Protein AF-A0A354NZ43-F1 (afdb_monomer)

Sequence (163 aa):
MEDTDQVFWQEVMRQNTVIPPLRRLSLEQYVRVLMYGEAVQMGAAIGAIGRPYIEYFSDPFIIGLEDEIPNLMYFILQQMSWGGMPQRYYVFNTGGVGADSNEEASGPKYKKISKELTLMLQEALIRDAVKFEYDSTLRSEVAVAIVNESGKEVVDLRSEWLR

Secondary structure (DSSP, 8-state):
-TT---EEEEEEE--SSS--SEEEE-HHHHHHHHHHT-S----TTSS-TTS----TT--TT--S-TTHHHHHHHHHHHHHHHTT--EEEEEEE-SEE--S-TTTS-STT-EEPPHHHHHHHHHHHHTT-EEEEEETTTTEEEEEEEE-TTS-EEEE-HHHH--

Foldseek 3Di:
DVPAQAAEAEAEAADLEQDFQKFWDDLVVQLVCQQQRRHADCDPP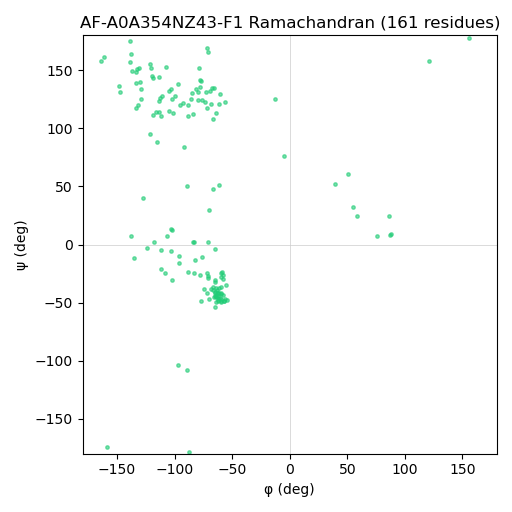DPPHQDRDRDGNPPVPDDDDSVPVSVVVSVVVVVCVVVVHHYIYMYGHQAWYDQPDSRPSDDPRTDGDDPVNNVVVVVLVVVVQFDWDQDPVSRTIDGQAGADPVRHGPGGRCVPTRD

Structure (mmCIF, N/CA/C/O backbone):
data_AF-A0A354NZ43-F1
#
_entry.id   AF-A0A354NZ43-F1
#
loop_
_atom_site.group_PDB
_atom_site.id
_atom_site.type_symbol
_atom_site.label_atom_id
_atom_site.label_alt_id
_atom_site.label_comp_id
_atom_site.label_asym_id
_atom_site.label_entity_id
_atom_site.label_seq_id
_atom_site.pdbx_PDB_ins_code
_atom_site.Cartn_x
_atom_site.Cartn_y
_atom_site.Cartn_z
_atom_site.occupancy
_atom_site.B_iso_or_equiv
_atom_site.auth_seq_id
_atom_site.auth_comp_id
_atom_site.auth_asym_id
_atom_site.auth_atom_id
_atom_site.pdbx_PDB_model_num
ATOM 1 N N . MET A 1 1 ? -0.063 8.040 25.822 1.00 59.66 1 MET A N 1
ATOM 2 C CA . MET A 1 1 ? -0.853 7.133 24.963 1.00 59.66 1 MET A CA 1
ATOM 3 C C . MET A 1 1 ? -2.353 7.286 25.182 1.00 59.66 1 MET A C 1
ATOM 5 O O . MET A 1 1 ? -3.076 6.861 24.300 1.00 59.66 1 MET A O 1
ATOM 9 N N . GLU A 1 2 ? -2.828 7.896 26.279 1.00 68.00 2 GLU A N 1
ATOM 10 C CA . GLU A 1 2 ? -4.272 8.112 26.512 1.00 68.00 2 GLU A CA 1
ATOM 11 C C . GLU A 1 2 ? -4.964 8.961 25.425 1.00 68.00 2 GLU A C 1
ATOM 13 O O . GLU A 1 2 ? -6.147 8.759 25.187 1.00 68.00 2 GLU A O 1
ATOM 18 N N . ASP A 1 3 ? -4.225 9.816 24.704 1.00 84.38 3 ASP A N 1
ATOM 19 C CA . ASP A 1 3 ? -4.762 10.665 23.622 1.00 84.38 3 ASP A CA 1
ATOM 20 C C . ASP A 1 3 ? -4.465 10.145 22.198 1.00 84.38 3 ASP A C 1
ATOM 22 O O . ASP A 1 3 ? -4.555 10.894 21.226 1.00 84.38 3 ASP A O 1
ATOM 26 N N . THR A 1 4 ? -4.001 8.900 22.044 1.00 87.88 4 THR A N 1
ATOM 27 C CA . THR A 1 4 ? -3.644 8.337 20.728 1.00 87.88 4 THR A CA 1
ATOM 28 C C . THR A 1 4 ? -4.619 7.236 20.340 1.00 87.88 4 THR A C 1
ATOM 30 O O . THR A 1 4 ? -4.579 6.153 20.914 1.00 87.88 4 THR A O 1
ATOM 33 N N . ASP A 1 5 ? -5.448 7.496 19.328 1.00 88.88 5 ASP A N 1
ATOM 34 C CA . ASP A 1 5 ? -6.465 6.539 18.875 1.00 88.88 5 ASP A CA 1
ATOM 35 C C . ASP A 1 5 ? -5.863 5.328 18.143 1.00 88.88 5 ASP A C 1
ATOM 37 O O . ASP A 1 5 ? -6.312 4.196 18.313 1.00 88.88 5 ASP A O 1
ATOM 41 N N . GLN A 1 6 ? -4.864 5.563 17.287 1.00 91.06 6 GLN A N 1
ATOM 42 C CA . GLN A 1 6 ? -4.189 4.530 16.496 1.00 91.06 6 GLN A CA 1
ATOM 43 C C . GLN A 1 6 ? -2.861 5.040 15.928 1.00 91.06 6 GLN A C 1
ATOM 45 O O . GLN A 1 6 ? -2.676 6.241 15.724 1.00 91.06 6 GLN A O 1
ATOM 50 N N . VAL A 1 7 ? -1.957 4.117 15.598 1.00 93.69 7 VAL A N 1
ATOM 51 C CA . VAL A 1 7 ? -0.689 4.414 14.920 1.00 93.69 7 VAL A CA 1
ATOM 52 C C . VAL A 1 7 ? -0.712 3.863 13.495 1.00 93.69 7 VAL A C 1
ATOM 54 O O . VAL A 1 7 ? -0.980 2.682 13.266 1.00 93.69 7 VAL A O 1
ATOM 57 N N . PHE A 1 8 ? -0.393 4.723 12.528 1.00 94.38 8 PHE A N 1
ATOM 58 C CA . PHE A 1 8 ? -0.173 4.337 11.137 1.00 94.38 8 PHE A CA 1
ATOM 59 C C . PHE A 1 8 ? 1.322 4.262 10.859 1.00 94.38 8 PHE A C 1
ATOM 61 O O . PHE A 1 8 ? 2.005 5.284 10.824 1.00 94.38 8 PHE A O 1
ATOM 68 N N . TRP A 1 9 ? 1.805 3.058 10.600 1.00 94.56 9 TRP A N 1
ATOM 69 C CA . TRP A 1 9 ? 3.158 2.811 10.133 1.00 94.56 9 TRP A CA 1
ATOM 70 C C . TRP A 1 9 ? 3.163 2.873 8.604 1.00 94.56 9 TRP A C 1
ATOM 72 O O . TRP A 1 9 ? 2.536 2.039 7.952 1.00 94.56 9 TRP A O 1
ATOM 82 N N . GLN A 1 10 ? 3.794 3.902 8.035 1.00 92.19 10 GLN A N 1
ATOM 83 C CA . GLN A 1 10 ? 3.787 4.175 6.594 1.00 92.19 10 GLN A CA 1
ATOM 84 C C . GLN A 1 10 ? 5.214 4.196 6.052 1.00 92.19 10 GLN A C 1
ATOM 86 O O . GLN A 1 10 ? 5.877 5.232 6.085 1.00 92.19 10 GLN A O 1
ATOM 91 N N . GLU A 1 11 ? 5.668 3.068 5.516 1.00 88.06 11 GLU A N 1
ATOM 92 C CA . GLU A 1 11 ? 6.959 3.022 4.836 1.00 88.06 11 GLU A CA 1
ATOM 93 C C . GLU A 1 11 ? 6.864 3.610 3.442 1.00 88.06 11 GLU A C 1
ATOM 95 O O . GLU A 1 11 ? 5.899 3.382 2.708 1.00 88.06 11 GLU A O 1
ATOM 100 N N . VAL A 1 12 ? 7.913 4.328 3.058 1.00 87.38 12 VAL A N 1
ATOM 101 C CA . VAL A 1 12 ? 8.049 4.898 1.725 1.00 87.38 12 VAL A CA 1
ATOM 102 C C . VAL A 1 12 ? 9.204 4.208 1.028 1.00 87.38 12 VAL A C 1
ATOM 104 O O . VAL A 1 12 ? 10.361 4.354 1.407 1.00 87.38 12 VAL A O 1
ATOM 107 N N . MET A 1 13 ? 8.881 3.474 -0.027 1.00 84.44 13 MET A N 1
ATOM 108 C CA . MET A 1 13 ? 9.849 2.748 -0.832 1.00 84.44 13 MET A CA 1
ATOM 109 C C . MET A 1 13 ? 9.780 3.223 -2.276 1.00 84.44 13 MET A C 1
ATOM 111 O O . MET A 1 13 ? 8.769 3.760 -2.738 1.00 84.44 13 MET A O 1
ATOM 115 N N . ARG A 1 14 ? 10.879 3.056 -3.009 1.00 83.06 14 ARG A N 1
ATOM 116 C CA . ARG A 1 14 ? 10.934 3.372 -4.435 1.00 83.06 14 ARG A CA 1
ATOM 117 C C . ARG A 1 14 ? 11.245 2.111 -5.216 1.00 83.06 14 ARG A C 1
ATOM 119 O O . ARG A 1 14 ? 12.364 1.611 -5.160 1.00 83.06 14 ARG A O 1
ATOM 126 N N . GLN A 1 15 ? 10.268 1.638 -5.975 1.00 85.88 15 GLN A N 1
ATOM 127 C CA . GLN A 1 15 ? 10.388 0.489 -6.865 1.00 85.88 15 GLN A CA 1
ATOM 128 C C . GLN A 1 15 ? 9.789 0.849 -8.218 1.00 85.88 15 GLN A C 1
ATOM 130 O O . GLN A 1 15 ? 8.900 1.688 -8.288 1.00 85.88 15 GLN A O 1
ATOM 135 N N . ASN A 1 16 ? 10.282 0.238 -9.294 1.00 87.69 16 ASN A N 1
ATOM 136 C CA . ASN A 1 16 ? 9.813 0.532 -10.655 1.00 87.69 16 ASN A CA 1
ATOM 137 C C . ASN A 1 16 ? 9.183 -0.690 -11.351 1.00 87.69 16 ASN A C 1
ATOM 139 O O . ASN A 1 16 ? 8.825 -0.604 -12.522 1.00 87.69 16 ASN A O 1
ATOM 143 N N . THR A 1 17 ? 9.083 -1.830 -10.658 1.00 84.94 17 THR A N 1
ATOM 144 C CA . THR A 1 17 ? 8.738 -3.136 -11.240 1.00 84.94 17 THR A CA 1
ATOM 145 C C . THR A 1 17 ? 7.251 -3.456 -11.086 1.00 84.94 17 THR A C 1
ATOM 147 O O . THR A 1 17 ? 6.441 -2.917 -11.824 1.00 84.94 17 THR A O 1
ATOM 150 N N . VAL A 1 18 ? 6.870 -4.331 -10.158 1.00 87.06 18 VAL A N 1
ATOM 151 C CA . VAL A 1 18 ? 5.505 -4.878 -10.040 1.00 87.06 18 VAL A CA 1
ATOM 152 C C . VAL A 1 18 ? 4.771 -4.394 -8.793 1.00 87.06 18 VAL A C 1
ATOM 154 O O . VAL A 1 18 ? 3.610 -4.731 -8.593 1.00 87.06 18 VAL A O 1
ATOM 157 N N . ILE A 1 19 ? 5.440 -3.633 -7.925 1.00 91.00 19 ILE A N 1
ATOM 158 C CA . ILE A 1 19 ? 4.858 -3.250 -6.642 1.00 91.00 19 ILE A CA 1
ATOM 159 C C . ILE A 1 19 ? 3.879 -2.087 -6.831 1.00 91.00 19 ILE A C 1
ATOM 161 O O . ILE A 1 19 ? 4.273 -1.041 -7.355 1.00 91.00 19 ILE A O 1
ATOM 165 N N . PRO A 1 20 ? 2.615 -2.243 -6.399 1.00 94.69 20 PRO A N 1
ATOM 166 C CA . PRO A 1 20 ? 1.590 -1.235 -6.604 1.00 94.69 20 PRO A CA 1
ATOM 167 C C . PRO A 1 20 ? 1.799 -0.005 -5.713 1.00 94.69 20 PRO A C 1
ATOM 169 O O . PRO A 1 20 ? 2.597 -0.049 -4.774 1.00 94.69 20 PRO A O 1
ATOM 172 N N . PRO A 1 21 ? 1.057 1.091 -5.959 1.00 96.50 21 PRO A N 1
ATOM 173 C CA . PRO A 1 21 ? 1.210 2.338 -5.214 1.00 96.50 21 PRO A CA 1
ATOM 174 C C . PRO A 1 21 ? 1.072 2.201 -3.698 1.00 96.50 21 PRO A C 1
ATOM 176 O O . PRO A 1 21 ? 1.763 2.906 -2.966 1.00 96.50 21 PRO A O 1
ATOM 179 N N . LEU A 1 22 ? 0.198 1.309 -3.224 1.00 97.50 22 LEU A N 1
ATOM 180 C CA . LEU A 1 22 ? -0.067 1.124 -1.803 1.00 97.50 22 LEU A CA 1
ATOM 181 C C . LEU A 1 22 ? -0.399 -0.335 -1.485 1.00 97.50 22 LEU A C 1
ATOM 183 O O . LEU A 1 22 ? -1.276 -0.939 -2.110 1.00 97.50 22 LEU A O 1
ATOM 187 N N . ARG A 1 23 ? 0.271 -0.870 -0.463 1.00 96.62 23 ARG A N 1
ATOM 188 C CA . ARG A 1 23 ? -0.026 -2.167 0.152 1.00 96.62 23 ARG A CA 1
ATOM 189 C C . ARG A 1 23 ? -0.377 -2.006 1.624 1.00 96.62 23 ARG A C 1
ATOM 191 O O . ARG A 1 23 ? 0.220 -1.173 2.306 1.00 96.62 23 ARG A O 1
ATOM 198 N N . ARG A 1 24 ? -1.299 -2.837 2.109 1.00 98.00 24 ARG A N 1
ATOM 199 C CA . ARG A 1 24 ? -1.576 -3.039 3.535 1.00 98.00 24 ARG A CA 1
ATOM 200 C C . ARG A 1 24 ? -0.981 -4.374 3.967 1.00 98.00 24 ARG A C 1
ATOM 202 O O . ARG A 1 24 ? -1.147 -5.385 3.284 1.00 98.00 24 ARG A O 1
ATOM 209 N N . LEU A 1 25 ? -0.257 -4.353 5.079 1.00 96.50 25 LEU A N 1
ATOM 210 C CA . LEU A 1 25 ? 0.538 -5.475 5.560 1.00 96.50 25 LEU A CA 1
ATOM 211 C C . LEU A 1 25 ? 0.087 -5.924 6.954 1.00 96.50 25 LEU A C 1
ATOM 213 O O . LEU A 1 25 ? -0.399 -5.132 7.762 1.00 96.50 25 LEU A O 1
ATOM 217 N N . SER A 1 26 ? 0.302 -7.206 7.241 1.00 96.06 26 SER A N 1
ATOM 218 C CA . SER A 1 26 ? 0.410 -7.707 8.617 1.00 96.06 26 SER A CA 1
ATOM 219 C C . SER A 1 26 ? 1.718 -7.238 9.263 1.00 96.06 26 SER A C 1
ATOM 221 O O . SER A 1 26 ? 2.639 -6.798 8.570 1.00 96.06 26 SER A O 1
ATOM 223 N N . LEU A 1 27 ? 1.817 -7.358 10.587 1.00 94.69 27 LEU A N 1
ATOM 224 C CA . LEU A 1 27 ? 3.026 -7.009 11.334 1.00 94.69 27 LEU A CA 1
ATOM 225 C C . LEU A 1 27 ? 4.254 -7.773 10.807 1.00 94.69 27 LEU A C 1
ATOM 227 O O . LEU A 1 27 ? 5.294 -7.178 10.541 1.00 94.69 27 LEU A O 1
ATOM 231 N N . GLU A 1 28 ? 4.124 -9.079 10.595 1.00 92.69 28 GLU A N 1
ATOM 232 C CA . GLU A 1 28 ? 5.196 -9.944 10.105 1.00 92.69 28 GLU A CA 1
ATOM 233 C C . GLU A 1 28 ? 5.639 -9.534 8.700 1.00 92.69 28 GLU A C 1
ATOM 235 O O . GLU A 1 28 ? 6.831 -9.485 8.403 1.00 92.69 28 GLU A O 1
ATOM 240 N N . GLN A 1 29 ? 4.683 -9.199 7.830 1.00 93.19 29 GLN A N 1
ATOM 241 C CA . GLN A 1 29 ? 4.981 -8.697 6.490 1.00 93.19 29 GLN A CA 1
ATOM 242 C C . GLN A 1 29 ? 5.665 -7.333 6.531 1.00 93.19 29 GLN A C 1
ATOM 244 O O . GLN A 1 29 ? 6.580 -7.099 5.750 1.00 93.19 29 GLN A O 1
ATOM 249 N N . TYR A 1 30 ? 5.246 -6.445 7.428 1.00 91.62 30 TYR A N 1
ATOM 250 C CA . TYR A 1 30 ? 5.842 -5.126 7.593 1.00 91.62 30 TYR A CA 1
ATOM 251 C C . TYR A 1 30 ? 7.297 -5.216 8.059 1.00 91.62 30 TYR A C 1
ATOM 253 O O . TYR A 1 30 ? 8.184 -4.664 7.411 1.00 91.62 30 TYR A O 1
ATOM 261 N N . VAL A 1 31 ? 7.558 -6.001 9.111 1.00 88.56 31 VAL A N 1
ATOM 262 C CA . VAL A 1 31 ? 8.920 -6.282 9.589 1.00 88.56 31 VAL A CA 1
ATOM 263 C C . VAL A 1 31 ? 9.753 -6.914 8.477 1.00 88.56 31 VAL A C 1
ATOM 265 O O . VAL A 1 31 ? 10.877 -6.489 8.238 1.00 88.56 31 VAL A O 1
ATOM 268 N N . ARG A 1 32 ? 9.188 -7.871 7.734 1.00 84.75 32 ARG A N 1
ATOM 269 C CA . ARG A 1 32 ? 9.859 -8.503 6.596 1.00 84.75 32 ARG A CA 1
ATOM 270 C C . ARG A 1 32 ? 10.249 -7.499 5.506 1.00 84.75 32 ARG A C 1
ATOM 272 O O . ARG A 1 32 ? 11.368 -7.558 5.005 1.00 84.75 32 ARG A O 1
ATOM 279 N N . VAL A 1 33 ? 9.337 -6.615 5.109 1.00 83.25 33 VAL A N 1
ATOM 280 C CA . VAL A 1 33 ? 9.593 -5.606 4.069 1.00 83.25 33 VAL A CA 1
ATOM 281 C C . VAL A 1 33 ? 10.688 -4.635 4.511 1.00 83.25 33 VAL A C 1
ATOM 283 O O . VAL A 1 33 ? 11.559 -4.293 3.711 1.00 83.25 33 VAL A O 1
ATOM 286 N N . LEU A 1 34 ? 10.687 -4.257 5.790 1.00 76.44 34 LEU A N 1
ATOM 287 C CA . LEU A 1 34 ? 11.752 -3.466 6.396 1.00 76.44 34 LEU A CA 1
ATOM 288 C C . LEU A 1 34 ? 13.097 -4.199 6.371 1.00 76.44 34 LEU A C 1
ATOM 290 O O . LEU A 1 34 ? 14.080 -3.641 5.898 1.00 76.44 34 LEU A O 1
ATOM 294 N N . MET A 1 35 ? 13.137 -5.469 6.781 1.00 71.56 35 MET A N 1
ATOM 295 C CA . MET A 1 35 ? 14.365 -6.273 6.751 1.00 71.56 35 MET A CA 1
ATOM 296 C C . MET A 1 35 ? 14.973 -6.365 5.356 1.00 71.56 35 MET A C 1
ATOM 298 O O . MET A 1 35 ? 16.168 -6.149 5.187 1.00 71.56 35 MET A O 1
ATOM 302 N N . TYR A 1 36 ? 14.153 -6.680 4.353 1.00 69.19 36 TYR A N 1
ATOM 303 C CA . TYR A 1 36 ? 14.647 -6.874 2.994 1.00 69.19 36 TYR A CA 1
ATOM 304 C C . TYR A 1 36 ? 14.976 -5.573 2.270 1.00 69.19 36 TYR A C 1
ATOM 306 O O . TYR A 1 36 ? 15.569 -5.646 1.195 1.00 69.19 36 TYR A O 1
ATOM 314 N N . GLY A 1 37 ? 14.596 -4.417 2.829 1.00 64.25 37 GLY A N 1
ATOM 315 C CA . GLY A 1 37 ? 14.825 -3.121 2.209 1.00 64.25 37 GLY A CA 1
ATOM 316 C C . GLY A 1 37 ? 14.328 -3.125 0.769 1.00 64.25 37 GLY A C 1
ATOM 317 O O . GLY A 1 37 ? 15.127 -2.963 -0.147 1.00 64.25 37 GLY A O 1
ATOM 318 N N . GLU A 1 38 ? 13.027 -3.365 0.554 1.00 66.06 38 GLU A N 1
ATOM 319 C CA . GLU A 1 38 ? 12.409 -3.458 -0.781 1.00 66.06 38 GLU A CA 1
ATOM 320 C C . GLU A 1 38 ? 12.410 -2.101 -1.541 1.00 66.06 38 GLU A C 1
ATOM 322 O O . GLU A 1 38 ? 11.404 -1.673 -2.099 1.00 66.06 38 GLU A O 1
ATOM 327 N N . ALA A 1 39 ? 13.532 -1.383 -1.589 1.00 59.19 39 ALA A N 1
ATOM 328 C CA . ALA A 1 39 ? 13.704 -0.087 -2.226 1.00 59.19 39 ALA A CA 1
ATOM 329 C C . ALA A 1 39 ? 14.976 -0.056 -3.086 1.00 59.19 39 ALA A C 1
ATOM 331 O O . ALA A 1 39 ? 15.979 -0.697 -2.794 1.00 59.19 39 ALA A O 1
ATOM 332 N N . VAL A 1 40 ? 14.943 0.724 -4.166 1.00 53.16 40 VAL A N 1
ATOM 333 C CA . VAL A 1 40 ? 16.107 0.976 -5.026 1.00 53.16 40 VAL A CA 1
ATOM 334 C C . VAL A 1 40 ? 16.926 2.138 -4.449 1.00 53.16 40 VAL A C 1
ATOM 336 O O . VAL A 1 40 ? 16.391 3.231 -4.237 1.00 53.16 40 VAL A O 1
ATOM 339 N N . GLN A 1 41 ? 18.224 1.919 -4.212 1.00 47.44 41 GLN A N 1
ATOM 340 C CA . GLN A 1 41 ? 19.155 2.910 -3.661 1.00 47.44 41 GLN A CA 1
ATOM 341 C C . GLN A 1 41 ? 19.266 4.154 -4.566 1.00 47.44 41 GLN A C 1
ATOM 343 O O . GLN A 1 41 ? 19.506 4.057 -5.769 1.00 47.44 41 GLN A O 1
ATOM 348 N N . MET A 1 42 ? 19.115 5.344 -3.976 1.00 43.16 42 MET A N 1
ATOM 349 C CA . MET A 1 42 ? 19.292 6.641 -4.660 1.00 43.16 42 MET A CA 1
ATOM 350 C C . MET A 1 42 ? 20.325 7.554 -3.973 1.00 43.16 42 MET A C 1
ATOM 352 O O . MET A 1 42 ? 20.597 8.648 -4.465 1.00 43.16 42 MET A O 1
ATOM 356 N N . GLY A 1 43 ? 20.888 7.138 -2.834 1.00 37.88 43 GLY A N 1
ATOM 357 C CA . GLY A 1 43 ? 21.860 7.925 -2.074 1.00 37.88 43 GLY A CA 1
ATOM 358 C C . GLY A 1 43 ? 23.274 7.818 -2.645 1.00 37.88 43 GLY A C 1
ATOM 359 O O . GLY A 1 43 ? 23.756 6.723 -2.914 1.00 37.88 43 GLY A O 1
ATOM 360 N N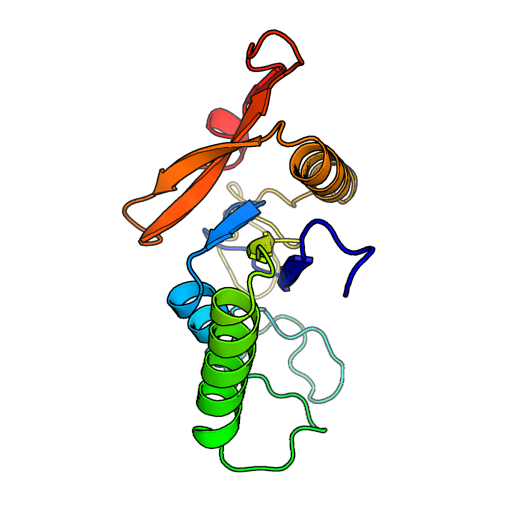 . ALA A 1 44 ? 23.955 8.958 -2.786 1.00 37.16 44 ALA A N 1
ATOM 361 C CA . ALA A 1 44 ? 25.300 9.116 -3.349 1.00 37.16 44 ALA A CA 1
ATOM 362 C C . ALA A 1 44 ? 26.449 8.550 -2.478 1.00 37.16 44 ALA A C 1
ATOM 364 O O . ALA A 1 44 ? 27.556 9.081 -2.508 1.00 37.16 44 ALA A O 1
ATOM 365 N N . ALA A 1 45 ? 26.207 7.511 -1.676 1.00 42.78 45 ALA A N 1
ATOM 366 C CA . ALA A 1 45 ? 27.241 6.949 -0.806 1.00 42.78 45 ALA A CA 1
ATOM 367 C C . ALA A 1 45 ? 28.225 6.051 -1.570 1.00 42.78 45 ALA A C 1
ATOM 369 O O . ALA A 1 45 ? 29.381 5.933 -1.180 1.00 42.78 45 ALA A O 1
ATOM 370 N N . ILE A 1 46 ? 27.805 5.451 -2.683 1.00 43.56 46 ILE A N 1
ATOM 371 C CA . ILE A 1 46 ? 28.645 4.619 -3.550 1.00 43.56 46 ILE A CA 1
ATOM 372 C C . ILE A 1 46 ? 28.104 4.818 -4.970 1.00 43.56 46 ILE A C 1
ATOM 374 O O . ILE A 1 46 ? 26.891 4.884 -5.135 1.00 43.56 46 ILE A O 1
ATOM 378 N N . GLY A 1 47 ? 28.962 4.993 -5.981 1.00 42.09 47 GLY A N 1
ATOM 379 C CA . GLY A 1 47 ? 28.627 5.376 -7.369 1.00 42.09 47 GLY A CA 1
ATOM 380 C C . GLY A 1 47 ? 27.723 4.418 -8.174 1.00 42.09 47 GLY A C 1
ATOM 381 O O . GLY A 1 47 ? 28.063 4.064 -9.299 1.00 42.09 47 GLY A O 1
ATOM 382 N N . ALA A 1 48 ? 26.579 4.012 -7.625 1.00 44.75 48 ALA A N 1
ATOM 383 C CA . ALA A 1 48 ? 25.621 3.039 -8.145 1.00 44.75 48 ALA A CA 1
ATOM 384 C C . ALA A 1 48 ? 24.188 3.613 -8.191 1.00 44.75 48 ALA A C 1
ATOM 386 O O . ALA A 1 48 ? 23.215 2.927 -7.886 1.00 44.75 48 ALA A O 1
ATOM 387 N N . ILE A 1 49 ? 24.047 4.883 -8.584 1.00 45.75 49 ILE A N 1
ATOM 388 C CA . ILE A 1 49 ? 22.739 5.506 -8.834 1.00 45.75 49 ILE A CA 1
ATOM 389 C C . ILE A 1 49 ? 21.991 4.666 -9.886 1.00 45.75 49 ILE A C 1
ATOM 391 O O . ILE A 1 49 ? 22.507 4.459 -10.982 1.00 45.75 49 ILE A O 1
ATOM 395 N N . GLY A 1 50 ? 20.789 4.180 -9.559 1.00 42.78 50 GLY A N 1
ATOM 396 C CA . GLY A 1 50 ? 19.933 3.437 -10.496 1.00 42.78 50 GLY A CA 1
ATOM 397 C C . GLY A 1 50 ? 20.176 1.924 -10.580 1.00 42.78 50 GLY A C 1
ATOM 398 O O . GLY A 1 50 ? 19.588 1.268 -11.434 1.00 42.78 50 GLY A O 1
ATOM 399 N 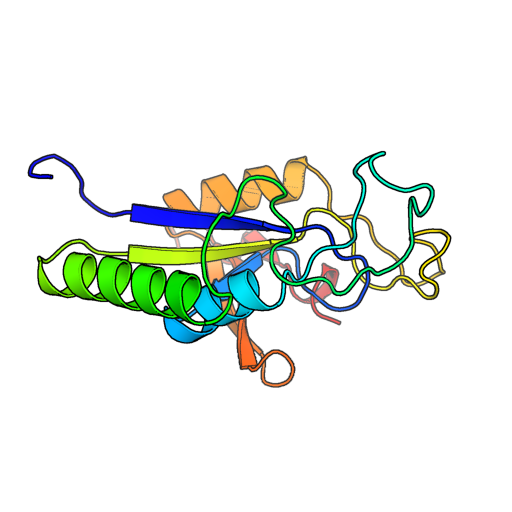N . ARG A 1 51 ? 21.001 1.328 -9.709 1.00 42.50 51 ARG A N 1
ATOM 400 C CA . ARG A 1 51 ? 21.124 -0.140 -9.619 1.00 42.50 51 ARG A CA 1
ATOM 401 C C . ARG A 1 51 ? 20.248 -0.681 -8.480 1.00 42.50 51 ARG A C 1
ATOM 403 O O . ARG A 1 51 ? 20.231 -0.067 -7.415 1.00 42.50 51 ARG A O 1
ATOM 410 N N . PRO A 1 52 ? 19.525 -1.808 -8.656 1.00 42.56 52 PRO A N 1
ATOM 411 C CA . PRO A 1 52 ? 18.888 -2.480 -7.535 1.00 42.56 52 PRO A CA 1
ATOM 412 C C . PRO A 1 52 ? 19.999 -2.967 -6.619 1.00 42.56 52 PRO A C 1
ATOM 414 O O . PRO A 1 52 ? 20.814 -3.813 -6.989 1.00 42.56 52 PRO A O 1
ATOM 417 N N . TYR A 1 53 ? 20.047 -2.378 -5.441 1.00 41.78 53 TYR A N 1
ATOM 418 C CA . TYR A 1 53 ? 20.898 -2.837 -4.376 1.00 41.78 53 TYR A CA 1
ATOM 419 C C . TYR A 1 53 ? 19.989 -3.532 -3.376 1.00 41.78 53 TYR A C 1
ATOM 421 O O . TYR A 1 53 ? 19.083 -2.905 -2.837 1.00 41.78 53 TYR A O 1
ATOM 429 N N . ILE A 1 54 ? 20.175 -4.840 -3.213 1.00 44.22 54 ILE A N 1
ATOM 430 C CA . ILE A 1 54 ? 19.619 -5.575 -2.081 1.00 44.22 54 ILE A CA 1
ATOM 431 C C . ILE A 1 54 ? 20.718 -5.534 -1.033 1.00 44.22 54 ILE A C 1
ATOM 433 O O . ILE A 1 54 ? 21.541 -6.442 -0.955 1.00 44.22 54 ILE A O 1
ATOM 437 N N . GLU A 1 55 ? 20.765 -4.454 -0.271 1.00 40.03 55 GLU A N 1
ATOM 438 C CA . GLU A 1 55 ? 21.290 -4.558 1.078 1.00 40.03 55 GLU A CA 1
ATOM 439 C C . GLU A 1 55 ? 20.133 -4.279 2.013 1.00 40.03 55 GLU A C 1
ATOM 441 O O . GLU A 1 55 ? 19.461 -3.249 1.905 1.00 40.03 55 GLU A O 1
ATOM 446 N N . TYR A 1 56 ? 19.903 -5.269 2.884 1.00 44.94 56 TYR A N 1
ATOM 447 C CA . TYR A 1 56 ? 19.386 -5.102 4.237 1.00 44.94 56 TYR A CA 1
ATOM 448 C C . TYR A 1 56 ? 19.429 -3.659 4.636 1.00 44.94 56 TYR A C 1
ATOM 450 O O . TYR A 1 56 ? 20.535 -3.141 4.555 1.00 44.94 56 TYR A O 1
ATOM 458 N N . PHE A 1 57 ? 18.294 -3.091 5.062 1.00 45.22 57 PHE A N 1
ATOM 459 C CA . PHE A 1 57 ? 18.175 -1.805 5.749 1.00 45.22 57 PHE A CA 1
ATOM 460 C C . PHE A 1 57 ? 19.553 -1.202 6.044 1.00 45.22 57 PHE A C 1
ATOM 462 O O . PHE A 1 57 ? 20.083 -1.339 7.146 1.00 45.22 57 PHE A O 1
ATOM 469 N N . SER A 1 58 ? 20.192 -0.646 5.001 1.00 47.03 58 SER A N 1
ATOM 470 C CA . SER A 1 58 ? 21.622 -0.329 5.052 1.00 47.03 58 SER A CA 1
ATOM 471 C C . SER A 1 58 ? 21.684 1.073 5.604 1.00 47.03 58 SER A C 1
ATOM 473 O O . SER A 1 58 ? 22.200 1.998 4.976 1.00 47.03 58 SER A O 1
ATOM 475 N N . ASP A 1 59 ? 20.980 1.255 6.714 1.00 53.25 59 ASP A N 1
ATOM 476 C CA . ASP A 1 59 ? 21.059 2.442 7.498 1.00 53.25 59 ASP A CA 1
ATOM 477 C C . ASP A 1 59 ? 22.489 2.416 8.044 1.00 53.25 59 ASP A C 1
ATOM 479 O O . ASP A 1 59 ? 22.819 1.567 8.877 1.00 53.25 59 ASP A O 1
ATOM 483 N N . PRO A 1 60 ? 23.373 3.298 7.547 1.00 52.84 60 PRO A N 1
ATOM 484 C CA . PRO A 1 60 ? 24.765 3.325 7.974 1.00 52.84 60 PRO A CA 1
ATOM 485 C C . PRO A 1 60 ? 24.898 3.702 9.460 1.00 52.84 60 PRO A C 1
ATOM 487 O O . PRO A 1 60 ? 26.009 3.736 9.987 1.00 52.84 60 PRO A O 1
ATOM 490 N N . PHE A 1 61 ? 23.783 4.017 10.125 1.00 55.34 61 PHE A N 1
ATOM 491 C CA . PHE A 1 61 ? 23.680 4.347 11.535 1.00 55.34 61 PHE A CA 1
ATOM 492 C C . PHE A 1 61 ? 23.126 3.197 12.387 1.00 55.34 61 PHE A C 1
ATOM 494 O O . PHE A 1 61 ? 23.113 3.318 13.613 1.00 55.34 61 PHE A O 1
ATOM 501 N N . ILE A 1 62 ? 22.699 2.082 11.785 1.00 56.94 62 ILE A N 1
ATOM 502 C CA . ILE A 1 62 ? 22.320 0.890 12.539 1.00 56.94 62 ILE A CA 1
ATOM 503 C C . ILE A 1 62 ? 23.577 0.219 13.110 1.00 56.94 62 ILE A C 1
ATOM 505 O O . ILE A 1 62 ? 24.459 -0.241 12.390 1.00 56.94 62 ILE 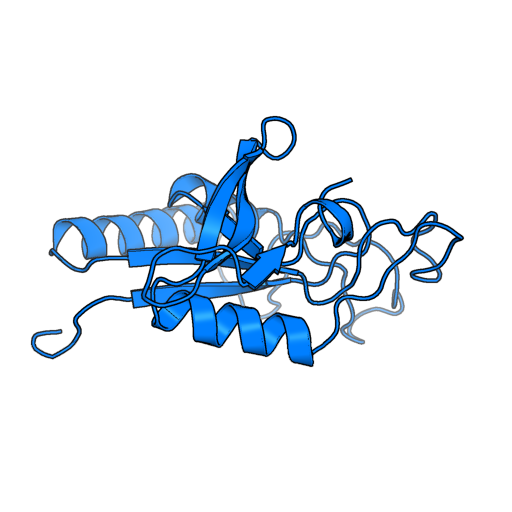A O 1
ATOM 509 N N . ILE A 1 63 ? 23.639 0.161 14.441 1.00 55.84 63 ILE A N 1
ATOM 510 C CA . ILE A 1 63 ? 24.692 -0.505 15.211 1.00 55.84 63 ILE A CA 1
ATOM 511 C C . ILE A 1 63 ? 24.037 -1.661 15.976 1.00 55.84 63 ILE A C 1
ATOM 513 O O . ILE A 1 63 ? 23.217 -1.425 16.861 1.00 55.84 63 ILE A O 1
ATOM 517 N N . GLY A 1 64 ? 24.385 -2.904 15.641 1.00 60.91 64 GLY A N 1
ATOM 518 C CA . GLY A 1 64 ? 23.823 -4.114 16.255 1.00 60.91 64 GLY A CA 1
ATOM 519 C C . GLY A 1 64 ? 23.928 -5.326 15.328 1.00 60.91 64 GLY A C 1
ATOM 520 O O . GLY A 1 64 ? 24.412 -5.194 14.204 1.00 60.91 64 GLY A O 1
ATOM 521 N N . LEU A 1 65 ? 23.500 -6.506 15.788 1.00 63.84 65 LEU A N 1
ATOM 522 C CA . LEU A 1 65 ? 23.406 -7.681 14.916 1.00 63.84 65 LEU A CA 1
ATOM 523 C C . LEU A 1 65 ? 22.159 -7.585 14.024 1.00 63.84 65 LEU A C 1
ATOM 525 O O . LEU A 1 65 ? 21.087 -7.182 14.478 1.00 63.84 65 LEU A O 1
ATOM 529 N N . GLU A 1 66 ? 22.294 -8.006 12.767 1.00 62.84 66 GLU A N 1
ATOM 530 C CA . GLU A 1 66 ? 21.240 -7.919 11.742 1.00 62.84 66 GLU A CA 1
ATOM 531 C C . GLU A 1 66 ? 19.950 -8.655 12.134 1.00 62.84 66 GLU A C 1
ATOM 533 O O . GLU A 1 66 ? 18.859 -8.221 11.769 1.00 62.84 66 GLU A O 1
ATOM 538 N N . ASP A 1 67 ? 20.055 -9.722 12.928 1.00 69.50 67 ASP A N 1
ATOM 539 C CA . ASP A 1 67 ? 18.902 -10.484 13.411 1.00 69.50 67 ASP A CA 1
ATOM 540 C C . ASP A 1 67 ? 18.252 -9.863 14.658 1.00 69.50 67 ASP A C 1
ATOM 542 O O . ASP A 1 67 ? 17.072 -10.087 14.929 1.00 69.50 67 ASP A O 1
ATOM 546 N N . GLU A 1 68 ? 18.989 -9.085 15.452 1.00 74.75 68 GLU A N 1
ATOM 547 C CA . GLU A 1 68 ? 18.484 -8.557 16.725 1.00 74.75 68 GLU A CA 1
ATOM 548 C C . GLU A 1 68 ? 17.483 -7.424 16.511 1.00 74.75 68 GLU A C 1
ATOM 550 O O . GLU A 1 68 ? 16.474 -7.343 17.210 1.00 74.75 68 GLU A O 1
ATOM 555 N N . ILE A 1 69 ? 17.725 -6.568 15.520 1.00 76.44 69 ILE A N 1
ATOM 556 C CA . ILE A 1 69 ? 16.929 -5.357 15.297 1.00 76.44 69 ILE A CA 1
ATOM 557 C C . ILE A 1 69 ? 15.521 -5.672 14.787 1.00 76.44 69 ILE A C 1
ATOM 559 O O . ILE A 1 69 ? 14.559 -5.147 15.353 1.00 76.44 69 ILE A O 1
ATOM 563 N N . PRO A 1 70 ? 15.334 -6.545 13.783 1.00 78.75 70 PRO A N 1
ATOM 564 C CA . PRO A 1 70 ? 14.001 -6.893 13.315 1.00 78.75 70 PRO A CA 1
ATOM 565 C C . PRO A 1 70 ? 13.203 -7.661 14.363 1.00 78.75 70 PRO A C 1
ATOM 567 O O . PRO A 1 70 ? 12.007 -7.420 14.516 1.00 78.75 70 PRO A O 1
ATOM 570 N N . ASN A 1 71 ? 13.867 -8.533 15.129 1.00 84.06 71 ASN A N 1
ATOM 571 C CA . ASN A 1 71 ? 13.244 -9.239 16.245 1.00 84.06 71 ASN A CA 1
ATOM 572 C C . ASN A 1 71 ? 12.830 -8.271 17.360 1.00 84.06 71 ASN A C 1
ATOM 574 O O . ASN A 1 71 ? 11.725 -8.385 17.891 1.00 84.06 71 ASN A O 1
ATOM 578 N N . LEU A 1 72 ? 13.672 -7.286 17.684 1.00 86.00 72 LEU A N 1
ATOM 579 C CA . LEU A 1 72 ? 13.348 -6.241 18.651 1.00 86.00 72 LEU A CA 1
ATOM 580 C C . LEU A 1 72 ? 12.185 -5.371 18.166 1.00 86.00 72 LEU A C 1
ATOM 582 O O . LEU A 1 72 ? 11.268 -5.096 18.935 1.00 86.00 72 LEU A O 1
ATOM 586 N N . MET A 1 73 ? 12.184 -4.970 16.895 1.00 87.44 73 MET A N 1
ATO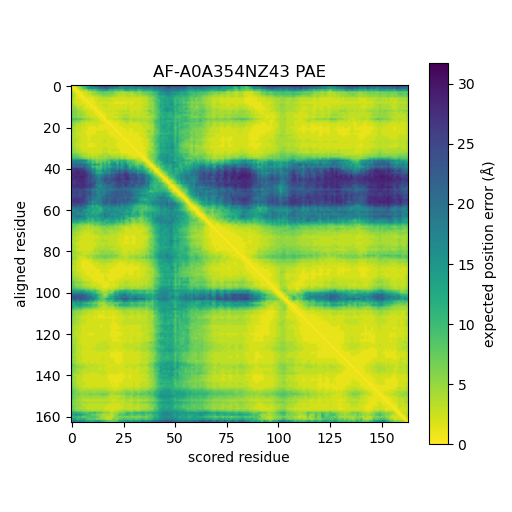M 587 C CA . MET A 1 73 ? 11.091 -4.197 16.311 1.00 87.44 73 MET A CA 1
ATOM 588 C C . MET A 1 73 ? 9.784 -4.989 16.333 1.00 87.44 73 MET A C 1
ATOM 590 O O . MET A 1 73 ? 8.774 -4.478 16.810 1.00 87.44 73 MET A O 1
ATOM 594 N N . TYR A 1 74 ? 9.805 -6.248 15.889 1.00 91.50 74 TYR A N 1
ATOM 595 C CA . TYR A 1 74 ? 8.651 -7.138 15.975 1.00 91.50 74 TYR A CA 1
ATOM 596 C C . TYR A 1 74 ? 8.130 -7.230 17.412 1.00 91.50 74 TYR A C 1
ATOM 598 O O . TYR A 1 74 ? 6.938 -7.039 17.651 1.00 91.50 74 TYR A O 1
ATOM 606 N N . PHE A 1 75 ? 9.029 -7.440 18.378 1.00 92.94 75 PHE A N 1
ATOM 607 C CA . PHE A 1 75 ? 8.683 -7.500 19.792 1.00 92.94 75 PHE A CA 1
ATOM 608 C C . PHE A 1 75 ? 8.035 -6.199 20.285 1.00 92.94 75 PHE A C 1
ATOM 610 O O . PHE A 1 75 ? 6.971 -6.255 20.896 1.00 92.94 75 PHE A O 1
ATOM 617 N N . ILE A 1 76 ? 8.619 -5.031 19.993 1.00 92.31 76 ILE A N 1
ATOM 618 C CA . ILE A 1 76 ? 8.083 -3.721 20.402 1.00 92.31 76 ILE A CA 1
ATOM 619 C C . ILE A 1 76 ? 6.684 -3.501 19.824 1.00 92.31 76 ILE A C 1
ATOM 621 O O . ILE A 1 76 ? 5.756 -3.169 20.561 1.00 92.31 76 ILE A O 1
ATOM 625 N N . LEU A 1 77 ? 6.514 -3.717 18.519 1.00 93.56 77 LEU A N 1
ATOM 626 C CA . LEU A 1 77 ? 5.233 -3.525 17.842 1.00 93.56 77 LEU A CA 1
ATOM 627 C C . LEU A 1 77 ? 4.172 -4.497 18.377 1.00 93.56 77 LEU A C 1
ATOM 629 O O . LEU A 1 77 ? 3.021 -4.107 18.588 1.00 93.56 77 LEU A O 1
ATOM 633 N N . GLN A 1 78 ? 4.563 -5.736 18.681 1.00 94.94 78 GLN A N 1
ATOM 634 C CA . GLN A 1 78 ? 3.692 -6.712 19.328 1.00 94.94 78 GLN A CA 1
ATOM 635 C C . GLN A 1 78 ? 3.302 -6.274 20.749 1.00 94.94 78 GLN A C 1
ATOM 637 O O . GLN A 1 78 ? 2.119 -6.321 21.087 1.00 94.94 78 GLN A O 1
ATOM 642 N N . GLN A 1 79 ? 4.248 -5.781 21.560 1.00 94.38 79 GLN A N 1
ATOM 643 C CA . GLN A 1 79 ? 3.953 -5.258 22.901 1.00 94.38 79 GLN A CA 1
ATOM 644 C C . GLN A 1 79 ? 3.003 -4.060 22.850 1.00 94.38 79 GLN A C 1
ATOM 646 O O . GLN A 1 79 ? 2.071 -3.988 23.647 1.00 94.38 79 GLN A O 1
ATOM 651 N N . MET A 1 80 ? 3.187 -3.141 21.899 1.00 92.19 80 MET A N 1
ATOM 652 C CA . MET A 1 80 ? 2.275 -2.010 21.706 1.00 92.19 80 MET A CA 1
ATOM 653 C C . MET A 1 80 ? 0.852 -2.485 21.393 1.00 92.19 80 MET A C 1
ATOM 655 O O . MET A 1 80 ? -0.109 -1.968 21.963 1.00 92.19 80 MET A O 1
ATOM 659 N N . SER A 1 81 ? 0.717 -3.499 20.534 1.00 90.50 81 SER A N 1
ATOM 660 C CA . SER A 1 81 ? -0.583 -4.090 20.212 1.00 90.50 81 SER A CA 1
ATOM 661 C C . SER A 1 81 ? -1.226 -4.751 21.437 1.00 90.50 81 SER A C 1
ATOM 663 O O . SER A 1 81 ? -2.399 -4.504 21.711 1.00 90.50 81 SER A O 1
ATOM 665 N N . TRP A 1 82 ? -0.465 -5.523 22.220 1.00 91.44 82 TRP A N 1
ATOM 666 C CA . TRP A 1 82 ? -0.953 -6.133 23.466 1.00 91.44 82 TRP A CA 1
ATOM 667 C C . TRP A 1 82 ? -1.305 -5.108 24.545 1.00 91.44 82 TRP A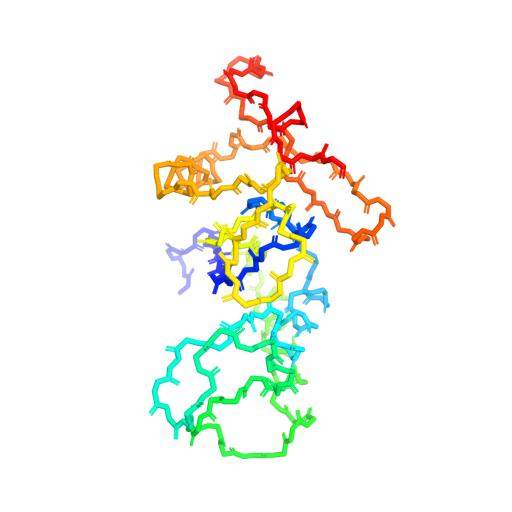 C 1
ATOM 669 O O . TRP A 1 82 ? -2.235 -5.329 25.315 1.00 91.44 82 TRP A O 1
ATOM 679 N N . GLY A 1 83 ? -0.616 -3.967 24.563 1.00 90.06 83 GLY A N 1
ATOM 680 C CA . GLY A 1 83 ? -0.941 -2.810 25.397 1.00 90.06 83 GLY A CA 1
ATOM 681 C C . GLY A 1 83 ? -2.201 -2.054 24.960 1.00 90.06 83 GLY A C 1
ATOM 682 O O . GLY A 1 83 ? -2.529 -1.037 25.565 1.00 90.06 83 GLY A O 1
ATOM 683 N N . GLY A 1 84 ? -2.901 -2.526 23.924 1.00 90.56 84 GLY A N 1
ATOM 684 C CA . GLY A 1 84 ? -4.166 -1.968 23.457 1.00 90.56 84 GLY A CA 1
ATOM 685 C C . GLY A 1 84 ? -4.034 -0.846 22.429 1.00 90.56 84 GLY A C 1
ATOM 686 O O . GLY A 1 84 ? -5.049 -0.239 22.111 1.00 90.56 84 GLY A O 1
ATOM 687 N N . MET A 1 85 ? -2.837 -0.569 21.892 1.00 93.31 85 MET A N 1
ATOM 688 C CA . MET A 1 85 ? -2.640 0.432 20.835 1.00 93.31 85 MET A CA 1
ATOM 689 C C . MET A 1 85 ? -2.927 -0.170 19.453 1.00 93.31 85 MET A C 1
ATOM 691 O O . MET A 1 85 ? -2.149 -1.017 18.993 1.00 93.31 85 MET A O 1
ATOM 695 N N . PRO A 1 86 ? -3.992 0.258 18.749 1.00 92.81 86 PRO A N 1
ATOM 696 C CA . PRO A 1 86 ? -4.253 -0.196 17.393 1.00 92.81 86 PRO A CA 1
ATOM 697 C C . PRO A 1 86 ? -3.157 0.292 16.448 1.00 92.81 86 PRO A C 1
ATOM 699 O O . PRO A 1 86 ? -2.756 1.457 16.469 1.00 92.81 86 PRO A O 1
ATOM 702 N N . GLN A 1 87 ? -2.680 -0.609 15.597 1.00 94.81 87 GLN A N 1
ATOM 703 C CA . GLN A 1 87 ? -1.623 -0.327 14.636 1.00 94.81 87 GLN A CA 1
ATOM 704 C C . GLN A 1 87 ? -2.046 -0.800 13.253 1.00 94.81 87 GLN A C 1
ATOM 706 O O . GLN A 1 87 ? -2.645 -1.866 13.107 1.00 94.81 87 GLN A O 1
ATOM 711 N N . ARG A 1 88 ? -1.722 -0.007 12.233 1.00 96.31 88 ARG A N 1
ATOM 712 C CA . ARG A 1 88 ? -1.933 -0.369 10.831 1.00 96.31 88 ARG A CA 1
ATOM 713 C C . ARG A 1 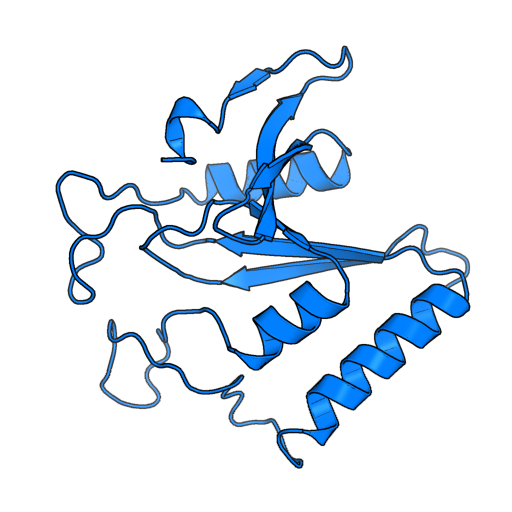88 ? -0.638 -0.164 10.053 1.00 96.31 88 ARG A C 1
ATOM 715 O O . ARG A 1 88 ? -0.005 0.881 10.195 1.00 96.31 88 ARG A O 1
ATOM 722 N N . TYR A 1 89 ? -0.269 -1.147 9.237 1.00 96.50 89 TYR A N 1
ATOM 723 C CA . TYR A 1 89 ? 1.012 -1.187 8.535 1.00 96.50 89 TYR A CA 1
ATOM 724 C C . TYR A 1 89 ? 0.819 -1.046 7.028 1.00 96.50 89 TYR A C 1
ATOM 726 O O . TYR A 1 89 ? 0.065 -1.805 6.413 1.00 96.50 89 TYR A O 1
ATOM 734 N N . TYR A 1 90 ? 1.519 -0.086 6.434 1.00 96.62 90 TYR A N 1
ATOM 735 C CA . TYR A 1 90 ? 1.404 0.256 5.025 1.00 96.62 90 TYR A CA 1
ATOM 736 C C . TYR A 1 90 ? 2.766 0.485 4.391 1.00 96.62 90 TYR A C 1
ATOM 738 O O . TYR A 1 90 ? 3.698 0.969 5.032 1.00 96.62 90 TYR A O 1
ATOM 746 N N . VAL A 1 91 ? 2.845 0.182 3.098 1.00 94.12 91 VAL A N 1
ATOM 747 C CA . VAL A 1 91 ? 4.014 0.478 2.268 1.00 94.12 91 VAL A CA 1
ATOM 748 C C . VAL A 1 91 ? 3.551 1.204 1.017 1.00 94.12 91 VAL A C 1
ATOM 750 O O . VAL A 1 91 ? 2.701 0.699 0.279 1.00 94.12 91 VAL A O 1
ATOM 753 N N . PHE A 1 92 ? 4.132 2.375 0.785 1.00 95.00 92 PHE A N 1
ATOM 754 C CA . PHE A 1 92 ? 3.918 3.202 -0.390 1.00 95.00 92 PHE A CA 1
ATOM 755 C C . PHE A 1 92 ? 5.054 3.014 -1.388 1.00 95.00 92 PHE A C 1
ATOM 757 O O . PHE A 1 92 ? 6.220 3.212 -1.046 1.00 95.00 92 PHE A O 1
ATOM 764 N N . ASN A 1 93 ? 4.713 2.715 -2.641 1.00 93.00 93 ASN A N 1
ATOM 765 C CA . ASN A 1 93 ? 5.661 2.818 -3.743 1.00 93.00 93 ASN A CA 1
ATOM 766 C C . ASN A 1 93 ? 5.617 4.240 -4.327 1.00 93.00 93 ASN A C 1
ATO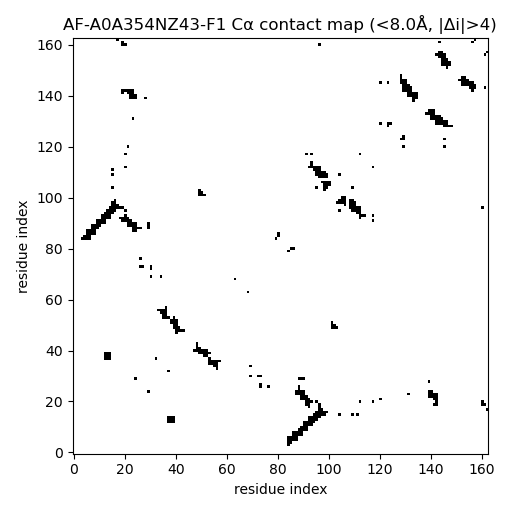M 768 O O . ASN A 1 93 ? 4.588 4.693 -4.819 1.00 93.00 93 ASN A O 1
ATOM 772 N N . THR A 1 94 ? 6.746 4.943 -4.294 1.00 91.38 94 THR A N 1
ATOM 773 C CA . THR A 1 94 ? 6.920 6.303 -4.845 1.00 91.38 94 THR A CA 1
ATOM 774 C C . THR A 1 94 ? 7.742 6.334 -6.136 1.00 91.38 94 THR A C 1
ATOM 776 O O . THR A 1 94 ? 8.109 7.402 -6.628 1.00 91.38 94 THR A O 1
ATOM 779 N N . GLY A 1 95 ? 8.062 5.163 -6.689 1.00 89.50 95 GLY A N 1
ATOM 780 C CA . GLY A 1 95 ? 8.719 5.020 -7.983 1.00 89.50 95 GLY A CA 1
ATOM 781 C C . GLY A 1 95 ? 7.714 4.937 -9.126 1.00 89.50 95 GLY A C 1
ATOM 782 O O . GLY A 1 95 ? 7.091 5.926 -9.514 1.00 89.50 95 GLY A O 1
ATOM 783 N N . GLY A 1 96 ? 7.583 3.747 -9.694 1.00 89.88 96 GLY A N 1
ATOM 784 C CA . GLY A 1 96 ? 6.691 3.438 -10.799 1.00 89.88 96 GLY A CA 1
ATOM 785 C C . GLY A 1 96 ? 6.377 1.948 -10.889 1.00 89.88 96 GLY A C 1
ATOM 786 O O . GLY A 1 96 ? 6.763 1.154 -10.034 1.00 89.88 96 GLY A O 1
ATOM 787 N N . VAL A 1 97 ? 5.673 1.566 -11.946 1.00 90.19 97 VAL A N 1
ATOM 788 C CA . VAL A 1 97 ? 5.299 0.177 -12.235 1.00 90.19 97 VAL A CA 1
ATOM 789 C C . VAL A 1 97 ? 5.597 -0.110 -13.702 1.00 90.19 97 VAL A C 1
ATOM 791 O O . VAL A 1 97 ? 5.313 0.727 -14.554 1.00 90.19 97 VAL A O 1
ATOM 794 N N . GLY A 1 98 ? 6.140 -1.284 -14.011 1.00 88.06 98 GLY A N 1
ATOM 795 C CA . GLY A 1 98 ? 6.320 -1.797 -15.368 1.00 88.06 98 GLY A CA 1
ATOM 796 C C . GLY A 1 98 ? 7.606 -1.369 -16.075 1.00 88.06 98 GLY A C 1
ATOM 797 O O . GLY A 1 98 ? 7.604 -1.327 -17.302 1.00 88.06 98 GLY A O 1
ATOM 798 N N . ALA A 1 99 ? 8.671 -1.018 -15.348 1.00 85.69 99 ALA A N 1
ATOM 799 C CA . ALA A 1 99 ? 9.980 -0.782 -15.958 1.00 85.69 99 ALA A CA 1
ATOM 800 C C . ALA A 1 99 ? 10.584 -2.081 -16.513 1.00 85.69 99 ALA A C 1
ATOM 802 O O . ALA A 1 99 ? 10.591 -3.104 -15.826 1.00 85.69 99 ALA A O 1
ATOM 803 N N . ASP A 1 100 ? 11.127 -2.012 -17.731 1.00 76.44 100 ASP A N 1
ATOM 804 C CA . ASP A 1 100 ? 11.729 -3.164 -18.421 1.00 76.44 100 ASP A CA 1
ATOM 805 C C . ASP A 1 100 ? 13.219 -3.345 -18.082 1.00 76.44 100 ASP A C 1
ATOM 807 O O . ASP A 1 100 ? 13.757 -4.448 -18.190 1.00 76.44 100 ASP A O 1
ATOM 811 N N . SER A 1 101 ? 13.897 -2.277 -17.651 1.00 69.44 101 SER A N 1
ATOM 812 C CA . SER A 1 101 ? 15.289 -2.321 -17.204 1.00 69.44 101 SER A CA 1
ATOM 813 C C . SER A 1 101 ? 15.518 -1.463 -15.961 1.00 69.44 101 SER A C 1
ATOM 815 O O . SER A 1 101 ? 14.781 -0.517 -15.666 1.00 69.44 101 SER A O 1
ATOM 817 N N . ASN A 1 102 ? 16.574 -1.803 -15.223 1.00 62.06 102 ASN A N 1
ATOM 818 C CA . ASN A 1 102 ? 16.979 -1.066 -14.026 1.00 62.06 102 ASN A CA 1
ATOM 819 C C . ASN A 1 102 ? 17.574 0.306 -14.349 1.00 62.06 102 ASN A C 1
ATOM 821 O O . ASN A 1 102 ? 17.470 1.222 -13.542 1.00 62.06 102 ASN A O 1
ATOM 825 N N . GLU A 1 103 ? 18.186 0.439 -15.524 1.00 58.56 103 GLU A N 1
ATOM 826 C CA . GLU A 1 103 ? 19.045 1.572 -15.865 1.00 58.56 103 GLU A CA 1
ATOM 827 C C . GLU A 1 103 ? 18.252 2.868 -16.063 1.00 58.56 103 GLU A C 1
ATOM 829 O O . GLU A 1 103 ? 18.790 3.941 -15.799 1.00 58.56 103 GLU A O 1
ATOM 834 N N . GLU A 1 104 ? 16.974 2.793 -16.459 1.00 59.59 104 GLU A N 1
ATOM 835 C CA . GLU A 1 104 ? 16.251 3.998 -16.884 1.00 59.59 104 GLU A CA 1
ATOM 836 C C . GLU A 1 104 ? 14.807 4.161 -16.398 1.00 59.59 104 GLU A C 1
ATOM 838 O O . GLU A 1 104 ? 14.176 5.128 -16.815 1.00 59.59 104 GLU A O 1
ATOM 843 N N . ALA A 1 105 ? 14.270 3.318 -15.498 1.00 74.31 105 ALA A N 1
ATOM 844 C CA . ALA A 1 105 ? 12.855 3.405 -15.079 1.00 74.31 105 ALA A CA 1
ATOM 845 C C . ALA A 1 105 ? 11.946 3.741 -16.284 1.00 74.31 105 ALA A C 1
ATOM 847 O O . ALA A 1 105 ? 11.249 4.755 -16.307 1.00 74.31 105 ALA A O 1
ATOM 848 N N . SER A 1 106 ? 12.101 2.951 -17.345 1.00 71.88 106 SER A N 1
ATOM 849 C CA . SER A 1 106 ? 11.628 3.238 -18.695 1.00 71.88 106 SER A CA 1
ATOM 850 C C . SER A 1 106 ? 11.034 1.976 -19.319 1.00 71.88 106 SER A C 1
ATOM 852 O O . SER A 1 106 ? 11.040 0.896 -18.720 1.00 71.88 106 SER A O 1
ATOM 854 N N . GLY A 1 107 ? 10.481 2.127 -20.519 1.00 79.94 107 GLY A N 1
ATOM 855 C CA . GLY A 1 107 ? 9.851 1.049 -21.274 1.00 79.94 107 GLY A CA 1
ATOM 856 C C . GLY A 1 107 ? 8.382 1.342 -21.589 1.00 79.94 107 GLY A C 1
ATOM 857 O O . GLY A 1 107 ? 7.746 2.153 -20.914 1.00 79.94 107 GLY A O 1
ATOM 858 N N . PRO A 1 108 ? 7.810 0.699 -22.620 1.00 83.94 108 PRO A N 1
ATOM 859 C CA . PRO A 1 108 ? 6.427 0.911 -23.058 1.00 83.94 108 PRO A CA 1
ATOM 860 C C . PRO A 1 108 ? 5.372 0.628 -21.982 1.00 83.94 108 PRO A C 1
ATOM 862 O O . PRO A 1 108 ? 4.253 1.131 -22.074 1.00 83.94 108 PRO A O 1
ATOM 865 N N . LYS A 1 109 ? 5.696 -0.194 -20.977 1.00 85.31 109 LYS A N 1
ATOM 866 C CA . LYS A 1 109 ? 4.783 -0.526 -19.876 1.00 85.31 109 LYS A CA 1
ATOM 867 C C . LYS A 1 109 ? 4.999 0.329 -18.633 1.00 85.31 109 LYS A C 1
ATOM 869 O O . LYS A 1 109 ? 4.142 0.270 -17.749 1.00 85.31 109 LYS A O 1
ATOM 874 N N . TYR A 1 110 ? 6.077 1.113 -18.585 1.00 89.12 110 TYR A N 1
ATOM 875 C CA . TYR A 1 110 ? 6.434 1.890 -17.412 1.00 89.12 110 TYR A CA 1
ATOM 876 C C . TYR A 1 110 ? 5.454 3.035 -17.175 1.00 89.12 110 TYR A C 1
ATOM 878 O O . TYR A 1 110 ? 5.153 3.834 -18.064 1.00 89.12 110 TYR A O 1
ATOM 886 N N . LYS A 1 111 ? 4.999 3.146 -15.931 1.00 90.81 111 LYS A N 1
ATOM 887 C CA . LYS A 1 111 ? 4.157 4.229 -15.448 1.00 90.81 111 LYS A CA 1
ATOM 888 C C . LYS A 1 111 ? 4.706 4.735 -14.122 1.00 90.81 111 LYS A C 1
ATOM 890 O O . LYS A 1 111 ? 4.753 4.001 -13.138 1.00 90.81 111 LYS A O 1
ATOM 895 N N . LYS A 1 112 ? 5.111 6.003 -14.093 1.00 91.81 112 LYS A N 1
ATOM 896 C CA . LYS A 1 112 ? 5.577 6.669 -12.872 1.00 91.81 112 LYS A CA 1
ATOM 897 C C . LYS A 1 112 ? 4.398 6.950 -11.942 1.00 91.81 112 LYS A C 1
ATOM 899 O O . LYS A 1 112 ? 3.412 7.538 -12.382 1.00 91.81 112 LYS A O 1
ATOM 904 N N . ILE A 1 113 ? 4.527 6.591 -10.669 1.00 94.50 113 ILE A N 1
ATOM 905 C CA . ILE A 1 113 ? 3.558 6.945 -9.629 1.00 94.50 113 ILE A CA 1
ATOM 906 C C . ILE A 1 113 ? 3.740 8.428 -9.316 1.00 94.50 113 ILE A C 1
ATOM 908 O O . ILE A 1 113 ? 4.845 8.891 -9.021 1.00 94.50 113 ILE A O 1
ATOM 912 N N . SER A 1 114 ? 2.668 9.202 -9.462 1.00 94.69 114 SER A N 1
ATOM 913 C CA . SER A 1 114 ? 2.729 10.640 -9.233 1.00 94.69 114 SER A CA 1
ATOM 914 C C . SER A 1 114 ? 2.686 10.956 -7.740 1.00 94.69 114 SER A C 1
ATOM 916 O O . SER A 1 114 ? 2.094 10.222 -6.945 1.00 94.69 114 SER A O 1
ATOM 918 N N . LYS A 1 115 ? 3.286 12.087 -7.355 1.00 95.81 115 LYS A N 1
ATOM 919 C CA . LYS A 1 115 ? 3.222 12.580 -5.974 1.00 95.81 115 LYS A CA 1
ATOM 920 C C . LYS A 1 115 ? 1.771 12.829 -5.557 1.00 95.81 115 LYS A C 1
ATOM 922 O O . LYS A 1 115 ? 1.405 12.571 -4.416 1.00 95.81 115 LYS A O 1
ATOM 927 N N . GLU A 1 116 ? 0.953 13.311 -6.488 1.00 96.75 116 GLU A N 1
ATOM 928 C CA . GLU A 1 116 ? -0.465 13.594 -6.286 1.00 96.75 116 GLU A CA 1
ATOM 929 C C . GLU A 1 116 ? -1.235 12.317 -5.935 1.00 96.75 116 GLU A C 1
ATOM 931 O O . GLU A 1 116 ? -2.046 12.338 -5.013 1.00 96.75 116 GLU A O 1
ATOM 936 N N . LEU A 1 117 ? -0.940 11.194 -6.604 1.00 96.00 117 LEU A N 1
ATOM 937 C CA . LEU A 1 117 ? -1.545 9.904 -6.276 1.00 96.00 117 LEU A CA 1
ATOM 938 C C . LEU A 1 117 ? -1.108 9.416 -4.890 1.00 96.00 117 LEU A C 1
ATOM 940 O O . LEU A 1 117 ? -1.954 8.992 -4.107 1.00 96.00 117 LEU A O 1
ATOM 944 N N . THR A 1 118 ? 0.184 9.505 -4.557 1.00 96.38 118 THR A N 1
ATOM 945 C CA . THR A 1 118 ? 0.678 9.124 -3.222 1.00 96.38 118 THR A CA 1
ATOM 946 C C . THR A 1 118 ? -0.026 9.920 -2.120 1.00 96.38 118 THR A C 1
ATOM 948 O O . THR A 1 118 ? -0.532 9.326 -1.173 1.00 96.38 118 THR A O 1
ATOM 951 N N . LEU A 1 119 ? -0.117 11.248 -2.260 1.00 96.94 119 LEU A N 1
ATOM 952 C CA . LEU A 1 119 ? -0.778 12.109 -1.273 1.00 96.94 119 LEU A CA 1
ATOM 953 C C . LEU A 1 119 ? -2.282 11.823 -1.169 1.00 96.94 119 LEU A C 1
ATOM 955 O O . LEU A 1 119 ? -2.813 11.754 -0.063 1.00 96.94 119 LEU A O 1
ATOM 959 N N . MET A 1 120 ? -2.954 11.597 -2.301 1.00 97.12 120 MET A N 1
ATOM 960 C CA . MET A 1 120 ? -4.368 11.214 -2.329 1.00 97.12 120 MET A CA 1
ATOM 961 C C . MET A 1 120 ? -4.610 9.900 -1.574 1.00 97.12 120 MET A C 1
ATOM 963 O O . MET A 1 120 ? -5.568 9.790 -0.813 1.00 97.12 120 MET A O 1
ATOM 967 N N . LEU A 1 121 ? -3.728 8.913 -1.743 1.00 97.56 121 LEU A N 1
ATOM 968 C CA . LEU A 1 121 ? -3.808 7.637 -1.032 1.00 97.56 121 LEU A CA 1
ATOM 969 C C . LEU A 1 121 ? -3.528 7.787 0.469 1.00 97.56 121 LEU A C 1
ATOM 971 O O . LEU A 1 121 ? -4.207 7.149 1.270 1.00 97.56 121 LEU A O 1
ATOM 975 N N . GLN A 1 122 ? -2.581 8.643 0.868 1.00 96.38 122 GLN A N 1
ATOM 976 C CA . GLN A 1 122 ? -2.338 8.949 2.284 1.00 96.38 122 GLN A CA 1
ATOM 977 C C . GLN A 1 122 ? -3.556 9.602 2.943 1.00 96.38 122 GLN A C 1
ATOM 979 O O . GLN A 1 122 ? -3.959 9.194 4.031 1.00 96.38 122 GLN A O 1
ATOM 984 N N . GLU A 1 123 ? -4.183 10.571 2.273 1.00 96.25 123 GLU A N 1
ATOM 985 C CA . GLU A 1 123 ? -5.415 11.188 2.764 1.00 96.25 123 GLU A CA 1
ATOM 986 C C . GLU A 1 123 ? -6.553 10.161 2.861 1.00 96.25 123 GLU A C 1
ATOM 988 O O . GLU A 1 123 ? -7.237 10.080 3.884 1.00 96.25 123 GLU A O 1
ATOM 993 N N . ALA A 1 124 ? -6.732 9.339 1.823 1.00 97.12 124 ALA A N 1
ATOM 994 C CA . ALA A 1 124 ? -7.761 8.308 1.801 1.00 97.12 124 ALA A CA 1
ATOM 995 C C . ALA A 1 124 ? -7.567 7.265 2.914 1.00 97.12 124 ALA A C 1
ATOM 997 O O . ALA A 1 124 ? -8.550 6.839 3.512 1.00 97.12 124 ALA A O 1
ATOM 998 N N . LEU A 1 125 ? -6.327 6.881 3.242 1.00 95.75 125 LEU A N 1
ATOM 999 C CA . LEU A 1 125 ? -6.038 5.965 4.353 1.00 95.75 125 LEU A CA 1
ATOM 1000 C C . LEU A 1 125 ? -6.502 6.513 5.700 1.00 95.75 125 LEU A C 1
ATOM 1002 O O . LEU A 1 125 ? -7.114 5.785 6.480 1.00 95.75 125 LEU A O 1
ATOM 1006 N N . ILE A 1 126 ? -6.213 7.788 5.971 1.00 93.62 126 ILE A N 1
ATOM 1007 C CA . ILE A 1 126 ? -6.591 8.441 7.232 1.00 93.62 126 ILE A CA 1
ATOM 1008 C C . ILE A 1 126 ? -8.119 8.523 7.354 1.00 93.62 126 ILE A C 1
ATOM 1010 O O . ILE A 1 126 ? -8.660 8.412 8.451 1.00 93.62 126 ILE A O 1
ATOM 1014 N N . ARG A 1 127 ? -8.821 8.660 6.224 1.00 94.12 127 ARG A N 1
ATOM 1015 C CA . ARG A 1 127 ? -10.290 8.676 6.141 1.00 94.12 127 ARG A CA 1
ATOM 1016 C C . ARG A 1 127 ? -10.933 7.282 6.084 1.00 94.12 127 ARG A C 1
ATOM 1018 O O . ARG A 1 127 ? -12.146 7.207 5.931 1.00 94.12 127 ARG A O 1
ATOM 1025 N N . ASP A 1 128 ? -10.147 6.204 6.159 1.00 94.50 128 ASP A N 1
ATOM 1026 C CA . ASP A 1 128 ? -10.604 4.814 5.971 1.00 94.50 128 ASP A CA 1
ATOM 1027 C C . ASP A 1 128 ? -11.337 4.587 4.627 1.00 94.50 128 ASP A C 1
ATOM 1029 O O . ASP A 1 128 ? -12.251 3.778 4.501 1.00 94.50 128 ASP A O 1
ATOM 1033 N N . ALA A 1 129 ? -10.924 5.326 3.596 1.00 97.62 129 ALA A N 1
ATOM 1034 C CA . ALA A 1 129 ? -11.576 5.414 2.291 1.00 97.62 129 ALA A CA 1
ATOM 1035 C C . ALA A 1 129 ? -10.866 4.597 1.196 1.00 97.62 129 ALA A C 1
ATOM 1037 O O . ALA A 1 129 ? -11.130 4.780 0.007 1.00 97.62 129 ALA A O 1
ATOM 1038 N N . VAL A 1 130 ? -9.943 3.706 1.565 1.00 97.94 130 VAL A N 1
ATOM 1039 C CA . VAL A 1 130 ? -9.230 2.842 0.613 1.00 97.94 130 VAL A CA 1
ATOM 1040 C C . VAL A 1 130 ? -9.820 1.442 0.653 1.00 97.94 130 VAL A C 1
ATOM 1042 O O . VAL A 1 130 ? -9.855 0.793 1.698 1.00 97.94 130 VAL A O 1
ATOM 1045 N N . LYS A 1 131 ? -10.234 0.947 -0.512 1.00 97.81 131 LYS A N 1
ATOM 1046 C CA . LYS A 1 131 ? -10.599 -0.453 -0.686 1.00 97.81 131 LYS A CA 1
ATOM 1047 C C . LYS A 1 131 ? -9.343 -1.267 -0.964 1.00 97.81 131 LYS A C 1
ATOM 1049 O O . LYS A 1 131 ? -8.564 -0.937 -1.861 1.00 97.81 131 LYS A O 1
ATOM 1054 N N . PHE A 1 132 ? -9.195 -2.354 -0.220 1.00 97.88 132 PHE A N 1
ATOM 1055 C CA . PHE A 1 132 ? -8.107 -3.309 -0.362 1.00 97.88 132 PHE A CA 1
ATOM 1056 C C . PHE A 1 132 ? -8.632 -4.657 -0.847 1.00 97.88 132 PHE A C 1
ATOM 1058 O O . PHE A 1 132 ? -9.716 -5.080 -0.447 1.00 97.88 132 PHE A O 1
ATOM 1065 N N . GLU A 1 133 ? -7.847 -5.336 -1.678 1.00 97.56 133 GLU A N 1
ATOM 1066 C CA . GLU A 1 133 ? -8.060 -6.741 -2.034 1.00 97.56 133 GLU A CA 1
ATOM 1067 C C . GLU A 1 133 ? -6.753 -7.513 -1.866 1.00 97.56 133 GLU A C 1
ATOM 1069 O O . GLU A 1 133 ? -5.663 -6.946 -1.958 1.00 97.56 133 GLU A O 1
ATOM 1074 N N . TYR A 1 134 ? -6.856 -8.810 -1.582 1.00 96.94 134 TYR A N 1
ATOM 1075 C CA . TYR A 1 134 ? -5.686 -9.664 -1.428 1.00 96.94 134 TYR A CA 1
ATOM 1076 C C . TYR A 1 134 ? -5.077 -10.004 -2.789 1.00 96.94 134 TYR A C 1
ATOM 1078 O O . TYR A 1 134 ? -5.748 -10.583 -3.643 1.00 96.94 134 TYR A O 1
ATOM 1086 N N . ASP A 1 135 ? -3.793 -9.705 -2.962 1.00 94.81 135 ASP A N 1
ATOM 1087 C CA . ASP A 1 135 ? -3.019 -10.106 -4.129 1.00 94.81 135 ASP A CA 1
ATOM 1088 C C . ASP A 1 135 ? -2.252 -11.404 -3.833 1.00 94.81 135 ASP A C 1
ATOM 1090 O O . ASP A 1 135 ? -1.427 -11.478 -2.917 1.00 94.81 135 ASP A O 1
ATOM 1094 N N . SER A 1 136 ? -2.514 -12.456 -4.613 1.00 93.50 136 SER A N 1
ATOM 1095 C CA . SER A 1 136 ? -1.896 -13.771 -4.403 1.00 93.50 136 SER A CA 1
ATOM 1096 C C . SER A 1 136 ? -0.412 -13.832 -4.768 1.00 93.50 136 SER A C 1
ATOM 1098 O O . SER A 1 136 ? 0.303 -14.695 -4.252 1.00 93.50 136 SER A O 1
ATOM 1100 N N . THR A 1 137 ? 0.048 -12.949 -5.654 1.00 90.50 137 THR A N 1
ATOM 1101 C CA . THR A 1 137 ? 1.435 -12.893 -6.130 1.00 90.50 137 THR A CA 1
ATOM 1102 C C . THR A 1 137 ? 2.320 -12.246 -5.073 1.00 90.50 137 THR A C 1
ATOM 1104 O O . THR A 1 137 ? 3.342 -12.807 -4.684 1.00 90.50 137 THR A O 1
ATOM 1107 N N . LEU A 1 138 ? 1.887 -11.100 -4.552 1.00 89.88 138 LEU A N 1
ATOM 1108 C CA . LEU A 1 138 ? 2.567 -10.344 -3.502 1.00 89.88 138 LEU A CA 1
ATOM 1109 C C . LEU A 1 138 ? 2.273 -10.889 -2.103 1.00 89.88 138 LEU A C 1
ATOM 1111 O O . LEU A 1 138 ? 2.961 -10.540 -1.145 1.00 89.88 138 LEU A O 1
ATOM 1115 N N . ARG A 1 139 ? 1.266 -11.764 -1.988 1.00 92.81 139 ARG A N 1
ATOM 1116 C CA . ARG A 1 139 ? 0.788 -12.368 -0.738 1.00 92.81 139 ARG A CA 1
ATOM 1117 C C . ARG A 1 139 ? 0.331 -11.335 0.293 1.00 92.81 139 ARG A C 1
ATOM 1119 O O . ARG A 1 139 ? 0.317 -11.642 1.480 1.00 92.81 139 ARG A O 1
ATOM 1126 N N . SER A 1 140 ? -0.065 -10.145 -0.143 1.00 94.62 140 SER A N 1
ATOM 1127 C CA . SER A 1 140 ? -0.434 -9.001 0.696 1.00 94.62 140 SER A CA 1
ATOM 1128 C C . SER A 1 140 ? -1.676 -8.309 0.152 1.00 94.62 140 SER A C 1
ATOM 1130 O O . SER A 1 140 ? -2.024 -8.480 -1.014 1.00 94.62 140 SER A O 1
ATOM 1132 N N . GLU A 1 141 ? -2.314 -7.474 0.962 1.00 97.75 141 GLU A N 1
ATOM 1133 C CA . GLU A 1 141 ? -3.417 -6.648 0.483 1.00 97.75 141 GLU A CA 1
ATOM 1134 C C . GLU A 1 141 ? -2.898 -5.442 -0.307 1.00 97.75 141 GLU A C 1
ATOM 1136 O O . GLU A 1 141 ? -1.950 -4.769 0.103 1.00 97.75 141 GLU A O 1
ATOM 1141 N N . VAL A 1 142 ? -3.527 -5.157 -1.444 1.00 97.56 142 VAL A N 1
ATOM 1142 C CA . VAL A 1 142 ? -3.181 -4.052 -2.345 1.00 97.56 142 VAL A CA 1
ATOM 1143 C C . VAL A 1 142 ? -4.355 -3.089 -2.454 1.00 97.56 142 VAL A C 1
ATOM 1145 O O . VAL A 1 142 ? -5.514 -3.505 -2.434 1.00 97.56 142 VAL A O 1
ATOM 1148 N N . ALA A 1 143 ? -4.069 -1.791 -2.535 1.00 97.81 143 ALA A N 1
ATOM 1149 C CA . ALA A 1 143 ? -5.105 -0.791 -2.755 1.00 97.81 143 ALA A CA 1
ATOM 1150 C C . ALA A 1 143 ? -5.668 -0.940 -4.173 1.00 97.81 143 ALA A C 1
ATOM 1152 O O . ALA A 1 143 ? -4.934 -0.813 -5.153 1.00 97.81 143 ALA A O 1
ATOM 1153 N N . VAL A 1 144 ? -6.972 -1.189 -4.275 1.00 97.62 144 VAL A N 1
ATOM 1154 C CA . VAL A 1 144 ? -7.659 -1.414 -5.555 1.00 97.62 144 VAL A CA 1
ATOM 1155 C C . VAL A 1 144 ? -8.561 -0.260 -5.966 1.00 97.62 144 VAL A C 1
ATOM 1157 O O . VAL A 1 144 ? -8.824 -0.089 -7.153 1.00 97.62 144 VAL A O 1
ATOM 1160 N N . ALA A 1 145 ? -9.032 0.536 -5.006 1.00 97.38 145 ALA A N 1
ATOM 1161 C CA . ALA A 1 145 ? -9.868 1.697 -5.270 1.00 97.38 145 ALA A CA 1
ATOM 1162 C C . ALA A 1 145 ? -9.877 2.674 -4.088 1.00 97.38 145 ALA A C 1
ATOM 1164 O O . ALA A 1 145 ? -9.597 2.294 -2.949 1.00 97.38 145 ALA A O 1
ATOM 1165 N N . ILE A 1 146 ? -10.274 3.917 -4.359 1.00 97.44 146 ILE A N 1
ATOM 1166 C CA . ILE A 1 146 ? -10.714 4.877 -3.339 1.00 97.44 146 ILE A CA 1
ATOM 1167 C C . ILE A 1 146 ? -12.237 4.950 -3.397 1.00 97.44 146 ILE A C 1
ATOM 1169 O O . ILE A 1 146 ? -12.815 5.046 -4.484 1.00 97.44 146 ILE A O 1
ATOM 1173 N N . VAL A 1 147 ? -12.886 4.902 -2.237 1.00 97.44 147 VAL A N 1
ATOM 1174 C CA . VAL A 1 147 ? -14.341 4.999 -2.092 1.00 97.44 147 VAL A CA 1
ATOM 1175 C C . VAL A 1 147 ? -14.746 6.344 -1.495 1.00 97.44 147 VAL A C 1
ATOM 1177 O O . VAL A 1 147 ? -13.981 6.974 -0.773 1.00 97.44 147 VAL A O 1
ATOM 1180 N N . ASN A 1 148 ? -15.951 6.810 -1.808 1.00 95.44 148 ASN A N 1
ATOM 1181 C CA . ASN A 1 148 ? -16.544 7.961 -1.125 1.00 95.44 148 ASN A CA 1
ATOM 1182 C C . ASN A 1 148 ? -17.309 7.535 0.144 1.00 95.44 148 ASN A C 1
ATOM 1184 O O . ASN A 1 148 ? -17.412 6.351 0.454 1.00 95.44 148 ASN A O 1
ATOM 1188 N N . GLU A 1 149 ? -17.923 8.499 0.833 1.00 92.94 149 GLU A N 1
ATOM 1189 C CA . GLU A 1 149 ? -18.723 8.268 2.051 1.00 92.94 149 GLU A CA 1
ATOM 1190 C C . GLU A 1 149 ? -19.897 7.292 1.853 1.00 92.94 149 GLU A C 1
ATOM 1192 O O . GLU A 1 149 ? -20.309 6.616 2.789 1.00 92.94 149 GLU A O 1
ATOM 1197 N N . SER A 1 150 ? -20.425 7.175 0.628 1.00 93.62 150 SER A N 1
ATOM 1198 C CA . SER A 1 150 ? -21.479 6.205 0.288 1.00 93.62 150 SER A CA 1
ATOM 1199 C C . SER A 1 150 ? -20.949 4.795 -0.021 1.00 93.62 150 SER A C 1
ATOM 1201 O O . SER A 1 150 ? -21.725 3.923 -0.403 1.00 93.62 150 SER A O 1
ATOM 1203 N N . GLY A 1 151 ? -19.634 4.568 0.086 1.00 93.06 151 GLY A N 1
ATOM 1204 C CA . GLY A 1 151 ? -18.972 3.305 -0.258 1.00 93.06 151 GLY A CA 1
ATOM 1205 C C . GLY A 1 151 ? -18.807 3.067 -1.764 1.00 93.06 151 GLY A C 1
ATOM 1206 O O . GLY A 1 151 ? -18.391 1.986 -2.179 1.00 93.06 151 GLY A O 1
ATOM 1207 N N . LYS A 1 152 ? -19.126 4.057 -2.605 1.00 96.31 152 LYS A N 1
ATOM 1208 C CA . LYS A 1 152 ? -18.979 3.959 -4.061 1.00 96.31 152 LYS A CA 1
ATOM 1209 C C . LYS A 1 152 ? -17.522 4.191 -4.452 1.00 96.31 152 LYS A C 1
ATOM 1211 O O . LYS A 1 152 ? -16.941 5.193 -4.042 1.00 96.31 152 LYS A O 1
ATOM 1216 N N . GLU A 1 153 ? -16.964 3.315 -5.289 1.00 96.38 153 GLU A N 1
ATOM 1217 C CA . GLU A 1 153 ? -15.633 3.504 -5.885 1.00 96.38 153 GLU A CA 1
ATOM 1218 C C . GLU A 1 153 ? -15.628 4.778 -6.757 1.00 96.38 153 GLU A C 1
ATOM 1220 O O . GLU A 1 153 ? -16.435 4.922 -7.680 1.00 96.38 153 GLU A O 1
ATOM 1225 N N . VAL A 1 154 ? -14.751 5.727 -6.419 1.00 95.06 154 VAL A N 1
ATOM 1226 C CA . VAL A 1 154 ? -14.575 7.017 -7.113 1.00 95.06 154 VAL A CA 1
ATOM 1227 C C . VAL A 1 154 ? -13.237 7.123 -7.841 1.00 95.06 154 VAL A C 1
ATOM 1229 O O . VAL A 1 154 ? -13.125 7.904 -8.782 1.00 95.06 154 VAL A O 1
ATOM 1232 N N . VAL A 1 155 ? -12.250 6.319 -7.443 1.00 94.56 155 VAL A N 1
ATOM 1233 C CA . VAL A 1 155 ? -10.981 6.139 -8.160 1.00 94.56 155 VAL A CA 1
ATOM 1234 C C . VAL A 1 155 ? -10.727 4.643 -8.271 1.00 94.56 155 VAL A C 1
ATOM 1236 O O . VAL A 1 155 ? -10.632 3.978 -7.242 1.00 94.56 155 VAL A O 1
ATOM 1239 N N . ASP A 1 156 ? -10.620 4.117 -9.491 1.00 94.88 156 ASP A N 1
ATOM 1240 C CA . ASP A 1 156 ? -10.233 2.724 -9.739 1.00 94.88 156 ASP A CA 1
ATOM 1241 C C . ASP A 1 156 ? -8.716 2.636 -9.940 1.00 94.88 156 ASP A C 1
ATOM 1243 O O . ASP A 1 156 ? -8.159 3.272 -10.834 1.00 94.88 156 ASP A O 1
ATOM 1247 N N . LEU A 1 157 ? -8.042 1.846 -9.105 1.00 95.06 157 LEU A N 1
ATOM 1248 C CA . LEU A 1 157 ? -6.602 1.607 -9.207 1.00 95.06 157 LEU A CA 1
ATOM 1249 C C . LEU A 1 157 ? -6.286 0.314 -9.966 1.00 95.06 157 LEU A C 1
ATOM 1251 O O . LEU A 1 157 ? -5.146 0.147 -10.399 1.00 95.06 157 LEU A O 1
ATOM 1255 N N . ARG A 1 158 ? -7.258 -0.591 -10.165 1.00 91.62 158 ARG A N 1
ATOM 1256 C CA . ARG A 1 158 ? -7.019 -1.903 -10.791 1.00 91.62 158 ARG A CA 1
ATOM 1257 C C . ARG A 1 158 ? -6.575 -1.750 -12.235 1.00 91.62 158 ARG A C 1
ATOM 1259 O O . ARG A 1 158 ? -5.512 -2.228 -12.611 1.00 91.62 158 ARG A O 1
ATOM 1266 N N . SER A 1 159 ? -7.363 -1.022 -13.021 1.00 81.44 159 SER A N 1
ATOM 1267 C CA . SER A 1 159 ? -7.094 -0.787 -14.444 1.00 81.44 159 SER A CA 1
ATOM 1268 C C . SER A 1 159 ? -5.761 -0.077 -14.696 1.00 81.44 159 SER A C 1
ATOM 1270 O O . SER A 1 159 ? -5.133 -0.251 -15.745 1.00 81.44 159 SER A O 1
ATOM 1272 N N . GLU A 1 160 ? -5.315 0.717 -13.728 1.00 77.50 160 GLU A N 1
ATOM 1273 C CA . GLU A 1 160 ? -4.192 1.623 -13.896 1.00 77.50 160 GLU A CA 1
ATOM 1274 C C . GLU A 1 160 ? -2.874 1.148 -13.286 1.00 77.50 160 GLU A C 1
ATOM 1276 O O . GLU A 1 160 ? -1.819 1.526 -13.806 1.00 77.50 160 GLU A O 1
ATOM 1281 N N . TRP A 1 161 ? -2.924 0.376 -12.200 1.00 86.06 161 TRP A N 1
ATOM 1282 C CA . TRP A 1 161 ? -1.762 0.122 -11.344 1.00 86.06 161 TRP A CA 1
ATOM 1283 C C . TRP A 1 161 ? -1.578 -1.340 -10.935 1.00 86.06 161 TRP A C 1
ATOM 1285 O O . TRP A 1 161 ? -0.511 -1.672 -10.424 1.00 86.06 161 TRP A O 1
ATOM 1295 N N . LEU A 1 162 ? -2.571 -2.203 -11.169 1.00 79.12 162 LEU A N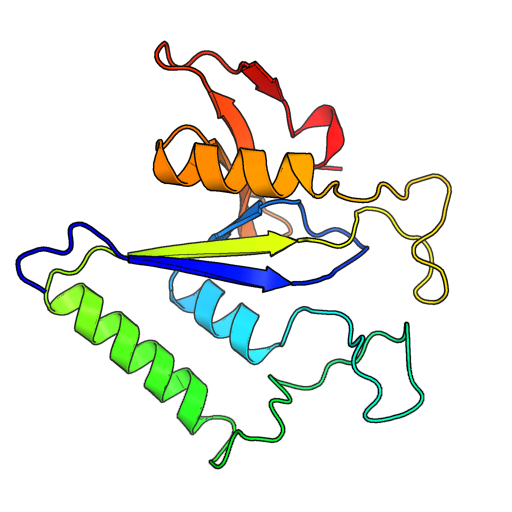 1
ATOM 1296 C CA . LEU A 1 162 ? -2.534 -3.626 -10.822 1.00 79.12 162 LEU A CA 1
ATOM 1297 C C . LEU A 1 162 ? -2.573 -4.447 -12.116 1.00 79.12 162 LEU A C 1
ATOM 1299 O O . LEU A 1 162 ? -3.643 -4.761 -12.634 1.00 79.12 162 LEU A O 1
ATOM 1303 N N . ARG A 1 163 ? -1.391 -4.703 -12.684 1.00 64.62 163 ARG A N 1
ATOM 1304 C CA . ARG A 1 163 ? -1.206 -5.438 -13.945 1.00 64.62 163 ARG A CA 1
ATOM 1305 C C . ARG A 1 163 ? -0.599 -6.808 -13.714 1.00 64.62 163 ARG A C 1
ATOM 1307 O O . ARG A 1 163 ? 0.303 -6.896 -12.855 1.00 64.62 163 ARG A O 1
#

Mean predicted aligned error: 7.74 Å

Nearest PDB structures (foldseek):
  1ytm-assembly2_B  TM=7.049E-01  e=1.756E-05  Anaerobiospirillum succiniciproducens
  1os1-assembly1_A  TM=6.920E-01  e=9.480E-05  Escherichia coli K-12
  1aq2-assembly1_A  TM=6.581E-01  e=1.934E-04  Escherichia coli K-12
  2py7-assembly1_X  TM=6.686E-01  e=5.117E-04  Escherichia coli K-12
  6at2-assembly1_A  TM=6.617E-01  e=8.595E-04  Escherichia coli K-12

Radius of gyration: 17.02 Å; Cα contacts (8 Å, |Δi|>4): 269; chains: 1; bounding box: 50×27×50 Å

Solvent-accessible surface area (backbone atoms only — not comparable to full-atom values): 9400 Å² total; per-residue (Å²): 112,94,89,56,84,62,46,78,47,72,46,82,32,35,40,36,44,83,61,43,60,39,34,46,42,54,71,70,54,43,46,47,45,53,51,52,25,75,35,49,48,76,68,89,86,54,103,51,76,46,42,82,46,83,50,50,61,74,51,91,80,72,82,78,59,83,72,54,55,54,52,49,49,51,49,50,56,50,50,42,42,75,74,68,46,48,73,47,40,34,41,33,35,66,32,20,30,37,30,77,48,64,81,64,70,33,55,98,62,38,43,74,48,49,70,67,57,54,52,51,51,55,54,28,54,79,68,71,23,56,42,68,45,78,36,83,87,80,71,37,31,32,57,39,28,34,34,49,99,87,68,47,75,77,42,74,32,40,94,77,54,62,127

pLDDT: mean 82.05, std 17.94, range [37.16, 98.0]